Protein AF-A0A0T6B574-F1 (afdb_monomer_lite)

Secondary structure (DSSP, 8-state):
--SHHHHHHHHHHHHHHHHHTTSEEEETTEEEE-HHHHHHHHHHHHHHHIIIIIS-SS-EEEPSS-HHHHHHHHHHHTTTPSPEEEEEEEEGGGTTTS------S--HHHHBTT-EEEEEEEE--GGGHHHHHHHHHHHHHHHHHHHSSS-STTSSS----------

pLDDT: mean 75.05, std 20.91, range [23.16, 94.81]

InterPro domains:
  IPR045864 Class II Aminoacyl-tRNA synthetase/Biotinyl protein ligase (BPL) and lipoyl protein ligase (LPL) [G3DSA:3.30.930.10] (5-153)
  IPR045864 Class II Aminoacyl-tRNA synthetase/Biotinyl protein ligase (BPL) and lipoyl protein ligase (LPL) [SSF55681] (13-88)

Foldseek 3Di:
DPPPVVVVVVVVVVVVVCCVVQQWDDDPPAIEGGPVVVVVVVVVVVVCCCVPAVPDPEHEAEDPDDPVVSVVVQCVVCVVDDKYKYKYKAWPVVPPPDDPDDPPVDPVPRHYPGDIDIAMDIDHDPVCVVVVVVVVLVVVQVVVPVVDPDDDDPSPPPDPDDDDDDD

Sequence (167 aa):
MKSITNNSLVFKNIIDLCEKHGFLKQVADVFQVGPIGALLQENLKREWFQITIINRDFSVFLNNGNFKDTFLYAKGLCLNKFPFGIAEILPNKAITNSTNGDKNPIDFDQILENSKILSCVTFLPSSESTRFFHQLQRQRRTWWRIVSIFNPVYAVDIVHLVFSFTK

Radius of gyration: 19.08 Å; chains: 1; bounding box: 43×37×56 Å

Organism: NCBI:txid1629725

Structure (mmCIF, N/CA/C/O backbone):
data_AF-A0A0T6B574-F1
#
_entry.id   AF-A0A0T6B574-F1
#
loop_
_atom_site.group_PDB
_atom_site.id
_atom_site.type_symbol
_atom_site.label_atom_id
_atom_site.label_alt_id
_atom_site.label_comp_id
_atom_site.label_asym_id
_atom_site.label_entity_id
_atom_site.label_seq_id
_atom_site.pdbx_PDB_ins_code
_atom_site.Cartn_x
_atom_site.Cartn_y
_atom_site.Cartn_z
_atom_site.occupancy
_atom_site.B_iso_or_equiv
_atom_site.auth_seq_id
_atom_site.auth_comp_id
_atom_site.auth_asym_id
_atom_site.auth_atom_id
_atom_site.pdbx_PDB_model_num
ATOM 1 N N . MET A 1 1 ? 5.485 23.253 32.963 1.00 38.69 1 MET A N 1
ATOM 2 C CA . MET A 1 1 ? 5.266 21.787 33.004 1.00 38.69 1 MET A CA 1
ATOM 3 C C . MET A 1 1 ? 3.782 21.443 33.239 1.00 38.69 1 MET A C 1
ATOM 5 O O . MET A 1 1 ? 3.444 20.898 34.276 1.00 38.69 1 MET A O 1
ATOM 9 N N . LYS A 1 2 ? 2.871 21.781 32.308 1.00 41.38 2 LYS A N 1
ATOM 10 C CA . LYS A 1 2 ? 1.419 21.473 32.409 1.00 41.38 2 LYS A CA 1
ATOM 11 C C . LYS A 1 2 ? 0.817 20.838 31.136 1.00 41.38 2 LYS A C 1
ATOM 13 O O . LYS A 1 2 ? -0.378 20.590 31.102 1.00 41.38 2 LYS A O 1
ATOM 18 N N . SER A 1 3 ? 1.604 20.583 30.083 1.00 45.97 3 SER A N 1
ATOM 19 C CA . SER A 1 3 ? 1.057 20.145 28.783 1.00 45.97 3 SER A CA 1
ATOM 20 C C . SER A 1 3 ? 0.902 18.627 28.624 1.00 45.97 3 SER A C 1
ATOM 22 O O . SER A 1 3 ? 0.108 18.192 27.799 1.00 45.97 3 SER A O 1
ATOM 24 N N . ILE A 1 4 ? 1.615 17.811 29.406 1.00 51.09 4 ILE A N 1
ATOM 25 C CA . ILE A 1 4 ? 1.672 16.351 29.193 1.00 51.09 4 ILE A CA 1
ATOM 26 C C . ILE A 1 4 ? 0.381 15.651 29.659 1.00 51.09 4 ILE A C 1
ATOM 28 O O . ILE A 1 4 ? -0.075 14.702 29.026 1.00 51.09 4 ILE A O 1
ATOM 32 N N . THR A 1 5 ? -0.266 16.147 30.717 1.00 53.84 5 THR A N 1
ATOM 33 C CA . THR A 1 5 ? -1.497 15.558 31.275 1.00 53.84 5 THR A CA 1
ATOM 34 C C . THR A 1 5 ? -2.727 15.760 30.389 1.00 53.84 5 THR A C 1
ATOM 36 O O . THR A 1 5 ? -3.573 14.871 30.322 1.00 53.84 5 THR A O 1
ATOM 39 N N . ASN A 1 6 ? -2.815 16.874 29.655 1.00 59.59 6 ASN A N 1
ATOM 40 C CA . ASN A 1 6 ? -3.960 17.143 28.775 1.00 59.59 6 ASN A CA 1
ATOM 41 C C . ASN A 1 6 ? -4.010 16.200 27.565 1.00 59.59 6 ASN A C 1
ATOM 43 O O . ASN A 1 6 ? -5.086 15.730 27.207 1.00 59.59 6 ASN A O 1
ATOM 47 N N . ASN A 1 7 ? -2.862 15.865 26.968 1.00 62.06 7 ASN A N 1
ATOM 48 C CA . ASN A 1 7 ? -2.828 14.997 25.786 1.00 62.06 7 ASN A CA 1
ATOM 49 C C . ASN A 1 7 ? -3.243 13.554 26.110 1.00 62.06 7 ASN A C 1
ATOM 51 O O . ASN A 1 7 ? -3.909 12.912 25.303 1.00 62.06 7 ASN A O 1
ATOM 55 N N . SER A 1 8 ? -2.903 13.065 27.307 1.00 70.62 8 SER A N 1
ATOM 56 C CA . SER A 1 8 ? -3.308 11.732 27.772 1.00 70.62 8 SER A CA 1
ATOM 57 C C . SER A 1 8 ? -4.826 11.625 27.963 1.00 70.62 8 SER A C 1
ATOM 59 O O . SER A 1 8 ? -5.425 10.624 27.575 1.00 70.62 8 SER A O 1
ATOM 61 N N . LEU A 1 9 ? -5.462 12.671 28.502 1.00 75.44 9 LEU A N 1
ATOM 62 C CA . LEU A 1 9 ? -6.913 12.710 28.692 1.00 75.44 9 LEU A CA 1
ATOM 63 C C . LEU A 1 9 ? -7.663 12.795 27.354 1.00 75.44 9 LEU A C 1
ATOM 65 O O . LEU A 1 9 ? -8.630 12.071 27.145 1.00 75.44 9 LEU A O 1
ATOM 69 N N . VAL A 1 10 ? -7.190 13.637 26.428 1.00 79.38 10 VAL A N 1
ATOM 70 C CA . VAL A 1 10 ? -7.775 13.753 25.082 1.00 79.38 10 VAL A CA 1
ATOM 71 C C . VAL A 1 10 ? -7.679 12.430 24.325 1.00 79.38 10 VAL A C 1
ATOM 73 O O . VAL A 1 10 ? -8.656 12.009 23.713 1.00 79.38 10 VAL A O 1
ATOM 76 N N . PHE A 1 11 ? -6.532 11.752 24.396 1.00 77.06 11 PHE A N 1
ATOM 77 C CA . PHE A 1 11 ? -6.346 10.458 23.745 1.00 77.06 11 PHE A CA 1
ATOM 78 C C . PHE A 1 11 ? -7.313 9.398 24.284 1.00 77.06 11 PHE A C 1
ATOM 80 O O . PHE A 1 11 ? -7.973 8.731 23.494 1.00 77.06 11 PHE A O 1
ATOM 87 N N . LYS A 1 12 ? -7.468 9.298 25.611 1.00 81.62 12 LYS A N 1
ATOM 88 C CA . LYS A 1 12 ? -8.450 8.390 26.225 1.00 81.62 12 LYS A CA 1
ATOM 89 C C . LYS A 1 12 ? -9.872 8.678 25.747 1.00 81.62 12 LYS A C 1
ATOM 91 O O . LYS A 1 12 ? -10.540 7.766 25.286 1.00 81.62 12 LYS A O 1
ATOM 96 N N . ASN A 1 13 ? -10.279 9.948 25.726 1.00 85.62 13 ASN A N 1
ATOM 97 C CA . ASN A 1 13 ? -11.605 10.332 25.234 1.00 85.62 13 ASN A CA 1
ATOM 98 C C . ASN A 1 13 ? -11.830 9.932 23.762 1.00 85.62 13 ASN A C 1
ATOM 100 O O . ASN A 1 13 ? -12.943 9.574 23.385 1.00 85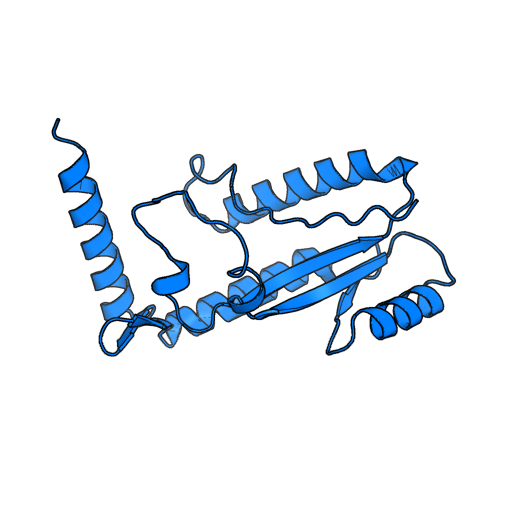.62 13 ASN A O 1
ATOM 104 N N . ILE A 1 14 ? -10.793 10.006 22.918 1.00 84.00 14 ILE A N 1
ATOM 105 C CA . ILE A 1 14 ? -10.870 9.567 21.516 1.00 84.00 14 ILE A CA 1
ATOM 106 C C . ILE A 1 14 ? -11.053 8.050 21.442 1.00 84.00 14 ILE A C 1
ATOM 108 O O . ILE A 1 14 ? -11.912 7.589 20.695 1.00 84.00 14 ILE A O 1
ATOM 112 N N . ILE A 1 15 ? -10.281 7.286 22.218 1.00 84.00 15 ILE A N 1
ATOM 113 C CA . ILE A 1 15 ? -10.411 5.827 22.273 1.00 84.00 15 ILE A CA 1
ATOM 114 C C . ILE A 1 15 ? -11.812 5.432 22.752 1.00 84.00 15 ILE A C 1
ATOM 116 O O . ILE A 1 15 ? -12.482 4.675 22.052 1.00 84.00 15 ILE A O 1
ATOM 120 N N . ASP A 1 16 ? -12.305 6.027 23.839 1.00 86.50 16 ASP A N 1
ATOM 121 C CA . ASP A 1 16 ? -13.644 5.760 24.382 1.00 86.50 16 ASP A CA 1
ATOM 122 C C . ASP A 1 16 ? -14.749 6.037 23.345 1.00 86.50 16 ASP A C 1
ATOM 124 O O . ASP A 1 16 ? -15.711 5.276 23.206 1.00 86.50 16 ASP A O 1
ATOM 128 N N . LEU A 1 17 ? -14.612 7.115 22.562 1.00 88.69 17 LEU A N 1
ATOM 129 C CA . LEU A 1 17 ? -15.521 7.414 21.451 1.00 88.69 17 LEU A CA 1
ATOM 130 C C . LEU A 1 17 ? -15.412 6.375 20.329 1.00 88.69 17 LEU A C 1
ATOM 132 O O . LEU A 1 17 ? -16.436 5.921 19.811 1.00 88.69 17 LEU A O 1
ATOM 136 N N . CYS A 1 18 ? -14.195 5.988 19.947 1.00 86.94 18 CYS A N 1
ATOM 137 C CA . CYS A 1 18 ? -13.966 4.963 18.934 1.00 86.94 18 CYS A CA 1
ATOM 138 C C . CYS A 1 18 ? -14.582 3.617 19.338 1.00 86.94 18 CYS A C 1
ATOM 140 O O . CYS A 1 18 ? -15.160 2.943 18.484 1.00 86.94 18 CYS A O 1
ATOM 142 N N . GLU A 1 19 ? -14.522 3.243 20.612 1.00 88.06 19 GLU A N 1
ATOM 143 C CA . GLU A 1 19 ? -15.190 2.043 21.116 1.00 88.06 19 GLU A CA 1
ATOM 144 C C . GLU A 1 19 ? -16.709 2.170 21.084 1.00 88.06 19 GLU A C 1
ATOM 146 O O . GLU A 1 19 ? -17.399 1.324 20.508 1.00 88.06 19 GLU A O 1
ATOM 151 N N . LYS A 1 20 ? -17.240 3.272 21.626 1.00 91.06 20 LYS A N 1
ATOM 152 C CA . LYS A 1 20 ? -18.684 3.537 21.675 1.00 91.06 20 LYS A CA 1
ATOM 153 C C . LYS A 1 20 ? -19.334 3.497 20.291 1.00 91.06 20 LYS A C 1
ATOM 155 O O . LYS A 1 20 ? -20.475 3.058 20.156 1.00 91.06 20 LYS A O 1
ATOM 160 N N . HIS A 1 21 ? -18.621 3.962 19.269 1.00 90.12 21 HIS A N 1
ATOM 161 C CA . HIS A 1 21 ? -19.100 4.002 17.888 1.00 90.12 21 HIS A CA 1
ATOM 162 C C . HIS A 1 21 ? -18.694 2.775 17.051 1.00 90.12 21 HIS A C 1
ATOM 164 O O . HIS A 1 21 ? -18.965 2.741 15.851 1.00 90.12 21 HIS A O 1
ATOM 170 N N . GLY A 1 22 ? -18.073 1.755 17.654 1.00 86.38 22 GLY A N 1
ATOM 171 C CA . GLY A 1 22 ? -17.748 0.495 16.980 1.00 86.38 22 GLY A CA 1
ATOM 172 C C . GLY A 1 22 ? -16.597 0.586 15.970 1.00 86.38 22 GLY A C 1
ATOM 173 O O . GLY A 1 22 ? -16.505 -0.253 15.068 1.00 86.38 22 GLY A O 1
ATOM 174 N N . PHE A 1 23 ? -15.728 1.593 16.094 1.00 86.31 23 PHE A N 1
ATOM 175 C CA . PHE A 1 23 ? -14.460 1.664 15.361 1.00 86.31 23 PHE A CA 1
ATOM 176 C C . PHE A 1 23 ? -13.415 0.732 15.962 1.00 86.31 23 PHE A C 1
ATOM 178 O O . PHE A 1 23 ? -12.705 0.051 15.223 1.00 86.31 23 PHE A O 1
ATOM 185 N N . LEU A 1 24 ? -13.344 0.694 17.289 1.00 87.19 24 LEU A N 1
ATOM 186 C CA . LEU A 1 24 ? -12.460 -0.177 18.053 1.00 87.19 24 LEU A CA 1
ATOM 187 C C . LEU A 1 24 ? -13.287 -1.066 18.980 1.00 87.19 24 LEU A C 1
ATOM 189 O O . LEU A 1 24 ? -14.447 -0.780 19.276 1.00 87.19 24 LEU A O 1
ATOM 193 N N . LYS A 1 25 ? -12.682 -2.165 19.407 1.00 84.75 25 LYS A N 1
ATOM 194 C CA . LYS A 1 25 ? -13.208 -3.067 20.418 1.00 84.75 25 LYS A CA 1
ATOM 195 C C . LYS A 1 25 ? -12.044 -3.545 21.271 1.00 84.75 25 LYS A C 1
ATOM 197 O O . LYS A 1 25 ? -11.205 -4.298 20.776 1.00 84.75 25 LYS A O 1
ATOM 202 N N . GLN A 1 26 ? -12.007 -3.159 22.535 1.00 82.00 26 GLN A N 1
ATOM 203 C CA . GLN A 1 26 ? -11.077 -3.746 23.482 1.00 82.00 26 GLN A CA 1
ATOM 204 C C . GLN A 1 26 ? -11.438 -5.214 23.747 1.00 82.00 26 GLN A C 1
ATOM 206 O O . GLN A 1 26 ? -12.575 -5.565 24.081 1.00 82.00 26 GLN A O 1
ATOM 211 N N . VAL A 1 27 ? -10.453 -6.089 23.562 1.00 79.94 27 VAL A N 1
ATOM 212 C CA . VAL A 1 27 ? -10.511 -7.508 23.914 1.00 79.94 27 VAL A CA 1
ATOM 213 C C . VAL A 1 27 ? -9.299 -7.784 24.797 1.00 79.94 27 VAL A C 1
ATOM 215 O O . VAL A 1 27 ? -8.169 -7.806 24.319 1.00 79.94 27 VAL A O 1
ATOM 218 N N . ALA A 1 28 ? -9.544 -7.964 26.098 1.00 80.00 28 ALA A N 1
ATOM 219 C CA . ALA A 1 28 ? -8.502 -7.955 27.129 1.00 80.00 28 ALA A CA 1
ATOM 220 C C . ALA A 1 28 ? -7.681 -6.646 27.091 1.00 80.00 28 ALA A C 1
ATOM 222 O O . ALA A 1 28 ? -8.262 -5.565 27.183 1.00 80.00 28 ALA A O 1
ATOM 223 N N . ASP A 1 29 ? -6.360 -6.735 26.931 1.00 71.94 29 ASP A N 1
ATOM 224 C CA . ASP A 1 29 ? -5.447 -5.583 26.908 1.00 71.94 29 ASP A CA 1
ATOM 225 C C . ASP A 1 29 ? -5.117 -5.090 25.485 1.00 71.94 29 ASP A C 1
ATOM 227 O O . ASP A 1 29 ? -4.259 -4.226 25.312 1.00 71.94 29 ASP A O 1
ATOM 231 N N . VAL A 1 30 ? -5.788 -5.624 24.455 1.00 74.00 30 VAL A N 1
ATOM 232 C CA . VAL A 1 30 ? -5.515 -5.308 23.043 1.00 74.00 30 VAL A CA 1
ATOM 233 C C . VAL A 1 30 ? -6.751 -4.708 22.380 1.00 74.00 30 VAL A C 1
ATOM 235 O O . VAL A 1 30 ? -7.881 -5.145 22.617 1.00 74.00 30 VAL A O 1
ATOM 238 N N . PHE A 1 31 ? -6.547 -3.714 21.513 1.00 77.12 31 PHE A N 1
ATOM 239 C CA . PHE A 1 31 ? -7.623 -3.150 20.709 1.00 77.12 31 PHE A CA 1
ATOM 240 C C . PHE A 1 31 ? -7.732 -3.896 19.382 1.00 77.12 31 PHE A C 1
ATOM 242 O O . PHE A 1 31 ? -6.814 -3.940 18.563 1.00 77.12 31 PHE A O 1
ATOM 249 N N . GLN A 1 32 ? -8.907 -4.460 19.146 1.00 82.25 32 GLN A N 1
ATOM 250 C CA . GLN A 1 32 ? -9.279 -5.005 17.853 1.00 82.25 32 GLN A CA 1
ATOM 251 C C . GLN A 1 32 ? -10.097 -3.982 17.074 1.00 82.25 32 GLN A C 1
ATOM 253 O O . GLN A 1 32 ? -10.760 -3.102 17.626 1.00 82.25 32 GLN A O 1
ATOM 258 N N . VAL A 1 33 ? -10.054 -4.100 15.755 1.00 83.88 33 VAL A N 1
ATOM 259 C CA . VAL A 1 33 ? -10.833 -3.245 14.867 1.00 83.88 33 VAL A CA 1
ATOM 260 C C . VAL A 1 33 ? -12.301 -3.679 14.929 1.00 83.88 33 VAL A C 1
ATOM 262 O O . VAL A 1 33 ? -12.627 -4.839 14.676 1.00 83.88 33 VAL A O 1
ATOM 265 N N . GLY A 1 34 ? -13.190 -2.7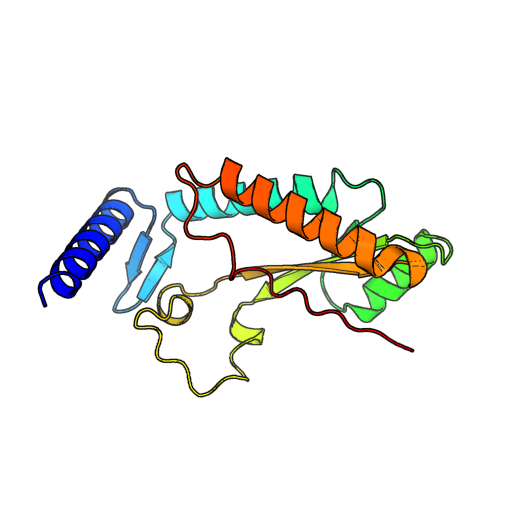50 15.278 1.00 85.50 34 GLY A N 1
ATOM 266 C CA . GLY A 1 34 ? -14.637 -2.964 15.275 1.00 85.50 34 GLY A CA 1
ATOM 267 C C . GLY A 1 34 ? -15.231 -2.954 13.855 1.00 85.50 34 GLY A C 1
ATOM 268 O O . GLY A 1 34 ? -14.528 -2.658 12.889 1.00 85.50 34 GLY A O 1
ATOM 269 N N . PRO A 1 35 ? -16.531 -3.249 13.680 1.00 87.88 35 PRO A N 1
ATOM 270 C CA . PRO A 1 35 ? -17.150 -3.372 12.354 1.00 87.88 35 PRO A CA 1
ATOM 271 C C . PRO A 1 35 ? -17.076 -2.081 11.523 1.00 87.88 35 PRO A C 1
ATOM 273 O O . PRO A 1 35 ? -16.837 -2.136 10.316 1.00 87.88 35 PRO A O 1
ATOM 276 N N . ILE A 1 36 ? -17.225 -0.914 12.159 1.00 88.88 36 ILE A N 1
ATOM 277 C CA . ILE A 1 36 ? -17.111 0.382 11.474 1.00 88.88 36 ILE A CA 1
ATOM 278 C C . ILE A 1 36 ? -15.650 0.677 11.128 1.00 88.88 36 ILE A C 1
ATOM 280 O O . ILE A 1 36 ? -15.351 1.165 10.038 1.00 88.88 36 ILE A O 1
ATOM 284 N N . GLY A 1 37 ? -14.725 0.319 12.021 1.00 86.94 37 GLY A N 1
ATOM 285 C CA . GLY A 1 37 ? -13.292 0.423 11.762 1.00 86.94 37 GLY A CA 1
ATOM 286 C C . GLY A 1 37 ? -12.859 -0.459 10.589 1.00 86.94 37 GLY A C 1
ATOM 287 O O . GLY A 1 37 ? -12.090 -0.014 9.740 1.00 86.94 37 GLY A O 1
ATOM 288 N N . ALA A 1 38 ? -13.410 -1.669 10.481 1.00 85.44 38 ALA A N 1
ATOM 289 C CA . ALA A 1 38 ? -13.122 -2.594 9.390 1.00 85.44 38 ALA A CA 1
ATOM 290 C C . ALA A 1 38 ? -13.625 -2.042 8.048 1.00 85.44 38 ALA A C 1
ATOM 292 O O . ALA A 1 38 ? -12.912 -2.095 7.046 1.00 85.44 38 ALA A O 1
ATOM 293 N N . LEU A 1 39 ? -14.816 -1.432 8.035 1.00 88.12 39 LEU A N 1
ATOM 294 C CA . LEU A 1 39 ? -15.337 -0.747 6.852 1.00 88.12 39 LEU A CA 1
ATOM 295 C C . LEU A 1 39 ? -14.444 0.434 6.440 1.00 88.12 39 LEU A C 1
ATOM 297 O O . LEU A 1 39 ? -14.153 0.606 5.255 1.00 88.12 39 LEU A O 1
ATOM 301 N N . LEU A 1 40 ? -13.968 1.222 7.409 1.00 87.12 40 LEU A N 1
ATOM 302 C CA . LEU A 1 40 ? -13.028 2.313 7.153 1.00 87.12 40 LEU A CA 1
ATOM 303 C C . LEU A 1 40 ? -11.706 1.793 6.570 1.00 87.12 40 LEU A C 1
ATOM 305 O O . LEU A 1 40 ? -11.220 2.351 5.588 1.00 87.12 40 LEU A O 1
ATOM 309 N N . GLN A 1 41 ? -11.146 0.714 7.120 1.00 86.06 41 GLN A N 1
ATOM 310 C CA . GLN A 1 41 ? -9.930 0.086 6.593 1.00 86.06 41 GLN A CA 1
ATOM 311 C C . GLN A 1 41 ? -10.110 -0.403 5.153 1.00 86.06 41 GLN A C 1
ATOM 313 O O . GLN A 1 41 ? -9.245 -0.165 4.310 1.00 86.06 41 GLN A O 1
ATOM 318 N N . GLU A 1 42 ? -11.240 -1.039 4.841 1.00 86.88 42 GLU A N 1
ATOM 319 C CA . GLU A 1 42 ? -11.549 -1.482 3.479 1.00 86.88 42 GLU A CA 1
ATOM 320 C C . GLU A 1 42 ? -11.720 -0.305 2.510 1.00 86.88 42 GLU A C 1
ATOM 322 O O . GLU A 1 42 ? -11.271 -0.377 1.362 1.00 86.88 42 GLU A O 1
ATOM 327 N N . ASN A 1 43 ? -12.299 0.807 2.965 1.00 87.81 43 ASN A N 1
ATOM 328 C CA . ASN A 1 43 ? -12.393 2.030 2.169 1.00 87.81 43 ASN A CA 1
ATOM 329 C C . ASN A 1 43 ? -11.014 2.656 1.925 1.00 87.81 43 ASN A C 1
ATOM 331 O O . ASN A 1 43 ? -10.679 2.955 0.781 1.00 87.81 43 ASN A O 1
ATOM 335 N N . LEU A 1 44 ? -10.173 2.770 2.957 1.00 88.00 44 LEU A N 1
ATOM 336 C CA . LEU A 1 44 ? -8.799 3.265 2.816 1.00 88.00 44 LEU A CA 1
ATOM 337 C C . LEU A 1 44 ? -7.967 2.382 1.884 1.00 88.00 44 LEU A C 1
ATOM 339 O O . LEU A 1 44 ? -7.236 2.896 1.035 1.00 88.00 44 LEU A O 1
ATOM 343 N N . LYS A 1 45 ? -8.111 1.057 1.995 1.00 88.62 45 LYS A N 1
ATOM 344 C CA . LYS A 1 45 ? -7.485 0.103 1.076 1.00 88.62 45 LYS A CA 1
ATOM 345 C C . LYS A 1 45 ? -7.938 0.383 -0.353 1.00 88.62 45 LYS A C 1
ATOM 347 O O . LYS A 1 45 ? -7.100 0.544 -1.232 1.00 88.62 45 LYS A O 1
ATOM 352 N N . ARG A 1 46 ? -9.244 0.487 -0.595 1.00 90.00 46 ARG A N 1
ATOM 353 C CA . ARG A 1 46 ? -9.801 0.753 -1.930 1.00 90.00 46 ARG A CA 1
ATOM 354 C C . ARG A 1 46 ? -9.255 2.042 -2.539 1.00 90.00 46 ARG A C 1
ATOM 356 O O . ARG A 1 46 ? -8.803 2.012 -3.678 1.00 90.00 46 ARG A O 1
ATOM 363 N N . GLU A 1 47 ? -9.226 3.127 -1.774 1.00 89.12 47 GLU A N 1
ATOM 364 C CA . GLU A 1 47 ? -8.652 4.404 -2.215 1.00 89.12 47 GLU A CA 1
ATOM 365 C C . GLU A 1 47 ? -7.163 4.278 -2.547 1.00 89.12 47 GLU A C 1
ATOM 367 O O . GLU A 1 47 ? -6.690 4.763 -3.580 1.00 89.12 47 GLU A O 1
ATOM 372 N N . TRP A 1 48 ? -6.412 3.551 -1.717 1.00 89.50 48 TRP A N 1
ATOM 373 C CA . TRP A 1 48 ? -5.011 3.272 -2.003 1.00 89.50 48 TRP A CA 1
ATOM 374 C C . TRP A 1 48 ? -4.842 2.486 -3.310 1.00 89.50 48 TRP A C 1
ATOM 376 O O . TRP A 1 48 ? -3.978 2.847 -4.111 1.00 89.50 48 TRP A O 1
ATOM 386 N N . PHE A 1 49 ? -5.670 1.467 -3.566 1.00 90.44 49 PHE A N 1
ATOM 387 C CA . PHE A 1 49 ? -5.665 0.700 -4.820 1.00 90.44 49 PHE A CA 1
ATOM 388 C C . PHE A 1 49 ? -5.979 1.593 -6.025 1.00 90.44 49 PHE A C 1
ATOM 390 O O . PHE A 1 49 ? -5.270 1.534 -7.031 1.00 90.44 49 PHE A O 1
ATOM 397 N N . GLN A 1 50 ? -6.984 2.462 -5.912 1.00 90.25 50 GLN A N 1
ATOM 398 C CA . GLN A 1 50 ? -7.359 3.388 -6.980 1.00 90.25 50 GLN A CA 1
ATOM 399 C C . GLN A 1 50 ? -6.189 4.287 -7.385 1.00 90.25 50 GLN A C 1
ATOM 401 O O . GLN A 1 50 ? -5.856 4.387 -8.561 1.00 90.25 50 GLN A O 1
ATOM 406 N N . ILE A 1 51 ? -5.504 4.889 -6.416 1.00 88.38 51 ILE A N 1
ATOM 407 C CA . ILE A 1 51 ? -4.441 5.870 -6.687 1.00 88.38 51 ILE A CA 1
ATOM 408 C C . ILE A 1 51 ? -3.097 5.202 -7.004 1.00 88.38 51 ILE A C 1
ATOM 410 O O . ILE A 1 51 ? -2.247 5.776 -7.688 1.00 88.38 51 ILE A O 1
ATOM 414 N N . THR A 1 52 ? -2.858 4.003 -6.474 1.00 86.69 52 THR A N 1
ATOM 415 C CA . THR A 1 52 ? -1.551 3.341 -6.579 1.00 86.69 52 THR A CA 1
ATOM 416 C C . THR A 1 52 ? -1.480 2.360 -7.732 1.00 86.69 52 THR A C 1
ATOM 418 O O . THR A 1 52 ? -0.408 2.242 -8.314 1.00 86.69 52 THR A O 1
ATOM 421 N N . ILE A 1 53 ? -2.580 1.676 -8.042 1.00 88.94 53 ILE A N 1
ATOM 422 C CA . ILE A 1 53 ? -2.601 0.556 -8.987 1.00 88.94 53 ILE A CA 1
ATOM 423 C C . ILE A 1 53 ? -3.420 0.909 -10.228 1.00 88.94 53 ILE A C 1
ATOM 425 O O . ILE A 1 53 ? -2.934 0.722 -11.336 1.00 88.94 53 ILE A O 1
ATOM 429 N N . ILE A 1 54 ? -4.641 1.425 -10.053 1.00 90.19 54 ILE A N 1
ATOM 430 C CA . ILE A 1 54 ? -5.596 1.591 -11.162 1.00 90.19 54 ILE A CA 1
ATOM 431 C C . ILE A 1 54 ? -5.308 2.865 -11.968 1.00 90.19 54 ILE A C 1
ATOM 433 O O . ILE A 1 54 ? -5.148 2.802 -13.181 1.00 90.19 54 ILE A O 1
ATOM 437 N N . ASN A 1 55 ? -5.185 4.017 -11.306 1.00 88.69 55 ASN A N 1
ATOM 438 C CA . ASN A 1 55 ? -5.032 5.324 -11.957 1.00 88.69 55 ASN A CA 1
ATOM 439 C C . ASN A 1 55 ? -3.559 5.690 -12.213 1.00 88.69 55 ASN A C 1
ATOM 441 O O . ASN A 1 55 ? -3.142 6.828 -11.984 1.00 88.69 55 ASN A O 1
ATOM 445 N N . ARG A 1 56 ? -2.745 4.715 -12.627 1.00 87.81 56 ARG A N 1
ATOM 446 C CA . ARG A 1 56 ? -1.339 4.931 -12.992 1.00 87.81 56 ARG A CA 1
ATOM 447 C C . ARG A 1 56 ? -1.167 4.945 -14.500 1.00 87.81 56 ARG A C 1
ATOM 449 O O . ARG A 1 56 ? -1.798 4.182 -15.216 1.00 87.81 56 ARG A O 1
ATOM 456 N N . ASP A 1 57 ? -0.205 5.743 -14.949 1.00 90.06 57 ASP A N 1
ATOM 457 C CA . ASP A 1 57 ? 0.193 5.827 -16.360 1.00 90.06 57 ASP A CA 1
ATOM 458 C C . ASP A 1 57 ? 0.972 4.583 -16.836 1.00 90.06 57 ASP A C 1
ATOM 460 O O . ASP A 1 57 ? 1.399 4.502 -17.985 1.00 90.06 57 ASP A O 1
ATOM 464 N N . PHE A 1 58 ? 1.194 3.615 -15.944 1.00 91.44 58 PHE A N 1
ATOM 465 C CA . PHE A 1 58 ? 1.900 2.369 -16.202 1.00 91.44 58 PHE A CA 1
ATOM 466 C C . PHE A 1 58 ? 1.271 1.216 -15.424 1.00 91.44 58 PHE A C 1
ATOM 468 O O . PHE A 1 58 ? 0.606 1.415 -14.408 1.00 91.44 58 PHE A O 1
ATOM 475 N N . SER A 1 59 ? 1.511 -0.008 -15.890 1.00 94.00 59 SER A N 1
ATOM 476 C CA . SER A 1 59 ? 0.927 -1.208 -15.296 1.00 94.00 59 SER A CA 1
ATOM 477 C C . SER A 1 59 ? 1.525 -1.513 -13.924 1.00 94.00 59 SER A C 1
ATOM 479 O O . SER A 1 59 ? 2.745 -1.602 -13.767 1.00 94.00 59 SER A O 1
ATOM 481 N N . VAL A 1 60 ? 0.654 -1.730 -12.938 1.00 94.19 60 VAL A N 1
ATOM 482 C CA . VAL A 1 60 ? 1.020 -2.216 -11.605 1.00 94.19 60 VAL A CA 1
ATOM 483 C C . VAL A 1 60 ? 0.331 -3.554 -11.365 1.00 94.19 60 VAL A C 1
ATOM 485 O O . VAL A 1 60 ? -0.890 -3.658 -11.458 1.00 94.19 60 VAL A O 1
ATOM 488 N N . PHE A 1 61 ? 1.115 -4.581 -11.061 1.00 94.06 61 PHE A N 1
ATOM 489 C CA . PHE A 1 61 ? 0.644 -5.951 -10.884 1.00 94.06 61 PHE A CA 1
ATOM 490 C C . PHE A 1 61 ? 0.504 -6.285 -9.402 1.00 94.06 61 PHE A C 1
ATOM 492 O O . PHE A 1 61 ? 1.361 -5.929 -8.600 1.00 94.06 61 PHE A O 1
ATOM 499 N N . LEU A 1 62 ? -0.563 -6.981 -9.019 1.00 92.88 62 LEU A N 1
ATOM 500 C CA . LEU A 1 62 ? -0.752 -7.412 -7.636 1.00 92.88 62 LEU A CA 1
ATOM 501 C C . LEU A 1 62 ? -0.015 -8.736 -7.387 1.00 92.88 62 LEU A C 1
ATOM 503 O O . LEU A 1 62 ? -0.259 -9.722 -8.080 1.00 92.88 62 LEU A O 1
ATOM 507 N N . ASN A 1 63 ? 0.866 -8.763 -6.390 1.00 92.44 63 ASN A N 1
ATOM 508 C CA . ASN A 1 63 ? 1.551 -9.961 -5.929 1.00 92.44 63 ASN A CA 1
ATOM 509 C C . ASN A 1 63 ? 0.660 -10.743 -4.954 1.00 92.44 63 ASN A C 1
ATOM 511 O O . ASN A 1 63 ? 0.328 -10.248 -3.878 1.00 92.44 63 ASN A O 1
ATOM 515 N N . ASN A 1 64 ? 0.342 -11.988 -5.312 1.00 85.12 64 ASN A N 1
ATOM 516 C CA . ASN A 1 64 ? -0.447 -12.920 -4.498 1.00 85.12 64 ASN A CA 1
ATOM 517 C C . ASN A 1 64 ? 0.381 -14.146 -4.070 1.00 85.12 64 ASN A C 1
ATOM 519 O O . ASN A 1 64 ? -0.115 -15.270 -4.059 1.00 85.12 64 ASN A O 1
ATOM 523 N N . GLY A 1 65 ? 1.662 -13.949 -3.759 1.00 85.62 65 GLY A N 1
ATOM 524 C CA . GLY A 1 65 ? 2.546 -15.031 -3.339 1.00 85.62 65 GLY A CA 1
ATOM 525 C C . GLY A 1 65 ? 4.011 -14.654 -3.493 1.00 85.62 65 GLY A C 1
ATOM 526 O O . GLY A 1 65 ? 4.508 -13.754 -2.817 1.00 85.62 65 GLY A O 1
ATOM 527 N N . ASN A 1 66 ? 4.709 -15.355 -4.383 1.00 89.62 66 ASN A N 1
ATOM 528 C CA . ASN A 1 66 ? 6.134 -15.159 -4.600 1.00 89.62 66 ASN A CA 1
ATOM 529 C C . ASN A 1 66 ? 6.412 -13.913 -5.454 1.00 89.62 66 ASN A C 1
ATOM 531 O O . ASN A 1 66 ? 6.136 -13.885 -6.656 1.00 89.62 66 ASN A O 1
ATOM 535 N N . PHE A 1 67 ? 7.048 -12.913 -4.840 1.00 90.31 67 PHE A N 1
ATOM 536 C CA . PHE A 1 67 ? 7.428 -11.666 -5.503 1.00 90.31 67 PHE A CA 1
ATOM 537 C C . PHE A 1 67 ? 8.275 -11.901 -6.763 1.00 90.31 67 PHE A C 1
ATOM 539 O O . PHE A 1 67 ? 8.086 -11.219 -7.770 1.00 90.31 67 PHE A O 1
ATOM 546 N N . LYS A 1 68 ? 9.189 -12.881 -6.738 1.00 93.06 68 LYS A N 1
ATOM 547 C CA . LYS A 1 68 ? 10.086 -13.171 -7.867 1.00 93.06 68 LYS A CA 1
ATOM 548 C C . LYS A 1 68 ? 9.316 -13.647 -9.099 1.00 93.06 68 LYS A C 1
ATOM 550 O O . LYS A 1 68 ? 9.621 -13.216 -10.210 1.00 93.06 68 LYS A O 1
ATOM 555 N N . ASP A 1 69 ? 8.317 -14.498 -8.899 1.00 93.94 69 ASP A N 1
ATOM 556 C CA . ASP A 1 69 ? 7.516 -15.053 -9.992 1.00 93.94 69 ASP A CA 1
ATOM 557 C C . ASP A 1 69 ? 6.621 -13.965 -10.590 1.00 93.94 69 ASP A C 1
ATOM 559 O O . ASP A 1 69 ? 6.588 -13.787 -11.809 1.00 93.94 69 ASP A O 1
ATOM 563 N N . THR A 1 70 ? 6.002 -13.148 -9.730 1.00 94.00 70 THR A N 1
ATOM 564 C CA . THR A 1 70 ? 5.236 -11.963 -10.144 1.00 94.00 70 THR A CA 1
ATOM 565 C C . THR A 1 70 ? 6.106 -10.972 -10.916 1.00 94.00 70 THR A C 1
ATOM 567 O O . THR A 1 70 ? 5.663 -10.416 -11.919 1.00 94.00 70 THR A O 1
ATOM 570 N N . PHE A 1 71 ? 7.363 -10.778 -10.510 1.00 94.25 71 PHE A N 1
ATOM 571 C CA . PHE A 1 71 ? 8.303 -9.919 -11.224 1.00 94.25 71 PHE A CA 1
ATOM 572 C C . PHE A 1 71 ? 8.642 -10.442 -12.615 1.00 94.25 71 PHE A C 1
ATOM 574 O O . PHE A 1 71 ? 8.582 -9.679 -13.578 1.00 94.25 71 PHE A O 1
ATOM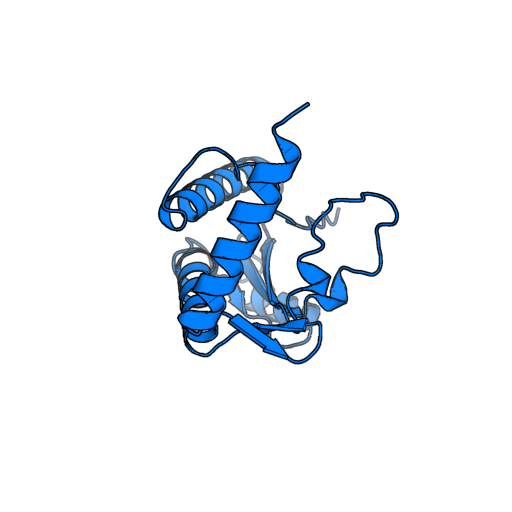 581 N N . LEU A 1 72 ? 8.977 -11.726 -12.744 1.00 94.19 72 LEU A N 1
ATOM 582 C CA . LEU A 1 72 ? 9.283 -12.320 -14.047 1.00 94.19 72 LEU A CA 1
ATOM 583 C C . LEU A 1 72 ? 8.064 -12.275 -14.976 1.00 94.19 72 LEU A C 1
ATOM 585 O O . LEU A 1 72 ? 8.206 -11.941 -16.153 1.00 94.19 72 LEU A O 1
ATOM 589 N N . TYR A 1 73 ? 6.872 -12.530 -14.433 1.00 93.81 73 TYR A N 1
ATOM 590 C CA . TYR A 1 73 ? 5.608 -12.420 -15.155 1.00 93.81 73 TYR A CA 1
ATOM 591 C C . TYR A 1 73 ? 5.337 -10.988 -15.640 1.00 93.81 73 TYR A C 1
ATOM 593 O O . TYR A 1 73 ? 5.142 -10.768 -16.837 1.00 93.81 73 TYR A O 1
ATOM 601 N N . ALA A 1 74 ? 5.396 -10.006 -14.737 1.00 93.56 74 ALA A N 1
ATOM 602 C CA . ALA A 1 74 ? 5.202 -8.591 -15.053 1.00 93.56 74 ALA A CA 1
ATOM 603 C C . ALA A 1 74 ? 6.214 -8.103 -16.097 1.00 93.56 74 ALA A C 1
ATOM 605 O O . ALA A 1 74 ? 5.849 -7.469 -17.086 1.00 93.56 74 ALA A O 1
ATOM 606 N N . LYS A 1 75 ? 7.489 -8.465 -15.920 1.00 93.19 75 LYS A N 1
ATOM 607 C CA . LYS A 1 75 ? 8.566 -8.116 -16.848 1.00 93.19 75 LYS A CA 1
ATOM 608 C C . LYS A 1 75 ? 8.324 -8.703 -18.244 1.00 93.19 75 LYS A C 1
ATOM 610 O O . LYS A 1 75 ? 8.562 -8.014 -19.237 1.00 93.19 75 LYS A O 1
ATOM 615 N N . GLY A 1 76 ? 7.830 -9.941 -18.322 1.00 93.25 76 GLY A N 1
ATOM 616 C CA . GLY A 1 76 ? 7.448 -10.589 -19.577 1.00 93.25 76 GLY A CA 1
ATOM 617 C C . GLY A 1 76 ? 6.285 -9.883 -20.278 1.00 93.25 76 GLY A C 1
ATOM 618 O O . GLY A 1 76 ? 6.393 -9.561 -21.460 1.00 93.25 76 GLY A O 1
ATOM 619 N N . LEU A 1 77 ? 5.212 -9.570 -19.545 1.00 93.62 77 LEU A N 1
ATOM 620 C CA . LEU A 1 77 ? 4.046 -8.855 -20.080 1.00 93.62 77 LEU A CA 1
ATOM 621 C C . LEU A 1 77 ? 4.385 -7.449 -20.577 1.00 93.62 77 LEU A C 1
ATOM 623 O O . LEU A 1 77 ? 3.898 -7.023 -21.622 1.00 93.62 77 LEU A O 1
ATOM 627 N N . CYS A 1 78 ? 5.249 -6.739 -19.856 1.00 91.50 78 CYS A N 1
ATOM 628 C CA . CYS A 1 78 ? 5.713 -5.413 -20.247 1.00 91.50 78 CYS A CA 1
ATOM 629 C C . CYS A 1 78 ? 6.810 -5.453 -21.327 1.00 91.50 78 CYS A C 1
ATOM 631 O O . CYS A 1 78 ? 7.405 -4.418 -21.620 1.00 91.50 78 CYS A O 1
ATOM 633 N N . LEU A 1 79 ? 7.105 -6.616 -21.929 1.00 91.31 79 LEU A N 1
ATOM 634 C CA . LEU A 1 79 ? 8.129 -6.789 -22.970 1.00 91.31 79 LEU A CA 1
ATOM 635 C C . LEU A 1 79 ? 9.511 -6.256 -22.550 1.00 91.31 79 LEU A C 1
ATOM 637 O O . LEU A 1 79 ? 10.234 -5.667 -23.355 1.00 91.31 79 LEU A O 1
ATOM 641 N N . ASN A 1 80 ? 9.873 -6.436 -21.276 1.00 87.75 80 ASN A N 1
ATOM 642 C CA . ASN A 1 80 ? 11.078 -5.882 -20.650 1.00 87.75 80 ASN A CA 1
ATOM 643 C C . ASN A 1 80 ? 11.183 -4.343 -20.693 1.00 87.75 80 ASN A C 1
ATOM 645 O O . ASN A 1 80 ? 12.275 -3.803 -20.506 1.00 87.75 80 ASN A O 1
ATOM 649 N N . LYS A 1 81 ? 10.079 -3.627 -20.930 1.00 89.44 81 LYS A N 1
ATOM 650 C CA . LYS A 1 81 ? 10.042 -2.164 -20.904 1.00 89.44 81 LYS A CA 1
ATOM 651 C C . LYS A 1 81 ? 9.631 -1.664 -19.528 1.00 89.44 81 LYS A C 1
ATOM 653 O O . LYS A 1 81 ? 8.736 -2.207 -18.889 1.00 89.44 81 LYS A O 1
ATOM 658 N N . PHE A 1 82 ? 10.291 -0.597 -19.107 1.00 89.31 82 PHE A N 1
ATOM 659 C CA . PHE A 1 82 ? 9.936 0.178 -17.927 1.00 89.31 82 PHE A CA 1
ATOM 660 C C . PHE A 1 82 ? 9.098 1.404 -18.340 1.00 89.31 82 PHE A C 1
ATOM 662 O O . PHE A 1 82 ? 9.242 1.855 -19.480 1.00 89.31 82 PHE A O 1
ATOM 669 N N . PRO A 1 83 ? 8.279 1.984 -17.443 1.00 92.62 83 PRO A N 1
ATOM 670 C CA . PRO A 1 83 ? 8.062 1.577 -16.055 1.00 92.62 83 PRO A CA 1
ATOM 671 C C . PRO A 1 83 ? 6.969 0.512 -15.880 1.00 92.62 83 PRO A C 1
ATOM 673 O O . PRO A 1 83 ? 6.020 0.439 -16.653 1.00 92.62 83 PRO A O 1
ATOM 676 N N . PHE A 1 84 ? 7.093 -0.292 -14.825 1.00 94.38 84 PHE A N 1
ATOM 677 C CA . PHE A 1 84 ? 6.017 -1.148 -14.313 1.00 94.38 84 PHE A CA 1
ATOM 678 C C . PHE A 1 84 ? 6.151 -1.305 -12.797 1.00 94.38 84 PHE A C 1
ATOM 680 O O . PHE A 1 84 ? 7.229 -1.097 -12.241 1.00 94.38 84 PHE A O 1
ATOM 687 N N . GLY A 1 85 ? 5.069 -1.655 -12.108 1.00 93.62 85 GLY A N 1
ATOM 688 C CA . GLY A 1 85 ? 5.064 -1.815 -10.655 1.00 93.62 85 GLY A CA 1
ATOM 689 C C . GLY A 1 85 ? 4.548 -3.167 -10.189 1.00 93.62 85 GLY A C 1
ATOM 690 O O . GLY A 1 85 ? 3.863 -3.874 -10.922 1.00 93.62 85 GLY A O 1
ATOM 691 N N . ILE A 1 86 ? 4.859 -3.505 -8.945 1.00 94.81 86 ILE A N 1
ATOM 692 C CA . ILE A 1 86 ? 4.316 -4.652 -8.227 1.00 94.81 86 ILE A CA 1
ATOM 693 C C . ILE A 1 86 ? 3.821 -4.161 -6.873 1.00 94.81 86 ILE A C 1
ATOM 695 O O . ILE A 1 86 ? 4.579 -3.563 -6.112 1.00 94.81 86 ILE A O 1
ATOM 699 N N . ALA A 1 87 ? 2.551 -4.404 -6.582 1.00 93.19 87 ALA A N 1
ATOM 700 C CA . ALA A 1 87 ? 1.923 -4.099 -5.310 1.00 93.19 87 ALA A CA 1
ATOM 701 C C . ALA A 1 87 ? 1.726 -5.370 -4.487 1.00 93.19 87 ALA A C 1
ATOM 703 O O . ALA A 1 87 ? 1.457 -6.432 -5.038 1.00 93.19 87 ALA A O 1
ATOM 704 N N . GLU A 1 88 ? 1.820 -5.269 -3.169 1.00 91.00 88 GLU A N 1
ATOM 705 C CA . GLU A 1 88 ? 1.664 -6.398 -2.257 1.00 91.00 88 GLU A CA 1
ATOM 706 C C . GLU A 1 88 ? 1.023 -5.961 -0.937 1.00 91.00 88 GLU A C 1
ATOM 708 O O . GLU A 1 88 ? 1.116 -4.801 -0.524 1.00 91.00 88 GLU A O 1
ATOM 713 N N . ILE A 1 89 ? 0.357 -6.906 -0.274 1.00 87.38 89 ILE A N 1
ATOM 714 C CA . ILE A 1 89 ? -0.218 -6.713 1.057 1.00 87.38 89 ILE A CA 1
ATOM 715 C C . ILE A 1 89 ? 0.580 -7.579 2.025 1.00 87.38 89 ILE A C 1
ATOM 717 O O . ILE A 1 89 ? 0.457 -8.803 2.011 1.00 87.38 89 ILE A O 1
ATOM 721 N N . LEU A 1 90 ? 1.392 -6.942 2.861 1.00 84.12 90 LEU A N 1
ATOM 722 C CA . LEU A 1 90 ? 2.254 -7.617 3.823 1.00 84.12 90 LEU A CA 1
ATOM 723 C C . LEU A 1 90 ? 1.602 -7.631 5.212 1.00 84.12 90 LEU A C 1
ATOM 725 O O . LEU A 1 90 ? 0.975 -6.646 5.607 1.00 84.12 90 LEU A O 1
ATOM 729 N N . PRO A 1 91 ? 1.744 -8.711 5.994 1.00 77.06 91 PRO A N 1
ATOM 730 C CA . PRO A 1 91 ? 1.408 -8.673 7.413 1.00 77.06 91 PRO A CA 1
ATOM 731 C C . PRO A 1 91 ? 2.414 -7.785 8.168 1.00 77.06 91 PRO A C 1
ATOM 733 O O . PRO A 1 91 ? 3.617 -7.872 7.924 1.00 77.06 91 PRO A O 1
ATOM 736 N N . ASN A 1 92 ? 1.950 -6.973 9.126 1.00 66.81 92 ASN A N 1
ATOM 737 C CA . ASN A 1 92 ? 2.821 -6.060 9.890 1.00 66.81 92 ASN A CA 1
ATOM 738 C C . ASN A 1 92 ? 3.928 -6.775 10.693 1.00 66.81 92 ASN A C 1
ATOM 740 O O . ASN A 1 92 ? 5.001 -6.227 10.922 1.00 66.81 92 ASN A O 1
ATOM 744 N N . LYS A 1 93 ? 3.727 -8.058 11.030 1.00 59.66 93 LYS A N 1
ATOM 745 C CA . LYS A 1 93 ? 4.722 -8.903 11.722 1.00 59.66 93 LYS A CA 1
ATOM 746 C C . LYS A 1 93 ? 6.050 -9.072 10.959 1.00 59.66 93 LYS A C 1
ATOM 748 O O . LYS A 1 93 ? 6.993 -9.625 11.511 1.00 59.66 93 LYS A O 1
ATOM 753 N N . ALA A 1 94 ? 6.135 -8.632 9.702 1.00 48.41 94 ALA A N 1
ATOM 754 C CA . ALA A 1 94 ? 7.347 -8.724 8.895 1.00 48.41 94 ALA A CA 1
ATOM 755 C C . ALA A 1 94 ? 8.400 -7.634 9.196 1.00 48.41 94 ALA A C 1
ATOM 757 O O . ALA A 1 94 ? 9.553 -7.814 8.810 1.00 48.41 94 ALA A O 1
ATOM 758 N N . ILE A 1 95 ? 8.048 -6.527 9.870 1.00 47.44 95 ILE A N 1
ATOM 759 C CA . ILE A 1 95 ? 8.962 -5.375 10.056 1.00 47.44 95 ILE A CA 1
ATOM 760 C C . ILE A 1 95 ? 9.582 -5.313 11.467 1.00 47.44 95 ILE A C 1
ATOM 762 O O . ILE A 1 95 ? 10.628 -4.700 11.665 1.00 47.44 95 ILE A O 1
ATOM 766 N N . THR A 1 96 ? 9.039 -6.036 12.448 1.00 44.38 96 THR A N 1
ATOM 767 C CA . THR A 1 96 ? 9.463 -5.954 13.862 1.00 44.38 96 THR A CA 1
ATOM 768 C C . THR A 1 96 ? 10.783 -6.658 14.209 1.00 44.38 96 THR A C 1
ATOM 770 O O . THR A 1 96 ? 11.152 -6.709 15.378 1.00 44.38 96 THR A O 1
ATOM 773 N N . ASN A 1 97 ? 11.543 -7.175 13.237 1.00 41.84 97 ASN A N 1
ATOM 774 C CA . ASN A 1 97 ? 12.851 -7.790 13.517 1.00 41.84 97 ASN A CA 1
ATOM 775 C C . ASN A 1 97 ? 14.007 -6.779 13.619 1.00 41.84 97 ASN A C 1
ATOM 777 O O . ASN A 1 97 ? 15.151 -7.178 13.834 1.00 41.84 97 ASN A O 1
ATOM 781 N N . SER A 1 98 ? 13.748 -5.477 13.484 1.00 46.16 98 SER A N 1
ATOM 782 C CA . SER A 1 98 ? 14.809 -4.472 13.524 1.00 46.16 98 SER A CA 1
ATOM 783 C C . SER A 1 98 ? 14.275 -3.089 13.883 1.00 46.16 98 SER A C 1
ATOM 785 O O . SER A 1 98 ? 13.885 -2.351 12.990 1.00 46.16 98 SER A O 1
ATOM 787 N N . THR A 1 99 ? 14.279 -2.760 15.178 1.00 39.69 99 THR A N 1
ATOM 788 C CA . THR A 1 99 ? 14.963 -1.582 15.753 1.00 39.69 99 THR A CA 1
ATOM 789 C C . THR A 1 99 ? 14.732 -1.555 17.263 1.00 39.69 99 THR A C 1
ATOM 791 O O . THR A 1 99 ? 13.676 -1.164 17.749 1.00 39.69 99 THR A O 1
ATOM 794 N N . ASN A 1 100 ? 15.761 -1.947 18.013 1.00 47.00 100 ASN A N 1
ATOM 795 C CA . ASN A 1 100 ? 15.950 -1.482 19.381 1.00 47.00 100 ASN A CA 1
ATOM 796 C C . ASN A 1 100 ? 16.049 0.055 19.357 1.00 47.00 100 ASN A C 1
ATOM 798 O O . ASN A 1 100 ? 16.902 0.572 18.639 1.00 47.00 100 ASN A O 1
ATOM 802 N N . GLY A 1 101 ? 15.275 0.776 20.175 1.00 39.97 101 GLY A N 1
ATOM 803 C CA . GLY A 1 101 ? 15.793 2.020 20.760 1.00 39.97 101 GLY A CA 1
ATOM 804 C C . GLY A 1 101 ? 14.871 3.226 20.917 1.00 39.97 101 GLY A C 1
ATOM 805 O O . GLY A 1 101 ? 15.111 3.978 21.857 1.00 39.97 101 GLY A O 1
ATOM 806 N N . ASP A 1 102 ? 13.823 3.419 20.115 1.00 39.94 102 ASP A N 1
ATOM 807 C CA . ASP A 1 102 ? 13.019 4.647 20.229 1.00 39.94 102 ASP A CA 1
ATOM 808 C C . ASP A 1 102 ? 11.735 4.419 21.023 1.00 39.94 102 ASP A C 1
ATOM 810 O O . ASP A 1 102 ? 10.728 3.907 20.540 1.00 39.94 102 ASP A O 1
ATOM 814 N N . LYS A 1 103 ? 11.787 4.827 22.296 1.00 42.78 103 LYS A N 1
ATOM 815 C CA . LYS A 1 103 ? 10.642 4.895 23.209 1.00 42.78 103 LYS A CA 1
ATOM 816 C C . LYS A 1 103 ? 9.693 6.019 22.781 1.00 42.78 103 LYS A C 1
ATOM 818 O O . LYS A 1 103 ? 9.568 7.029 23.475 1.00 42.78 103 LYS A O 1
ATOM 823 N N . ASN A 1 104 ? 9.002 5.845 21.659 1.00 45.38 104 ASN A N 1
ATOM 824 C CA . ASN A 1 104 ? 7.759 6.570 21.445 1.00 45.38 104 ASN A CA 1
ATOM 825 C C . ASN A 1 104 ? 6.727 6.046 22.460 1.00 45.38 104 ASN A C 1
ATOM 827 O O . ASN A 1 104 ? 6.599 4.836 22.632 1.00 45.38 104 ASN A O 1
ATOM 831 N N . PRO A 1 105 ? 6.002 6.926 23.172 1.00 46.88 105 PRO A N 1
ATOM 832 C CA . PRO A 1 105 ? 5.128 6.526 24.277 1.00 46.88 105 PRO A CA 1
ATOM 833 C C . PRO A 1 105 ? 3.886 5.731 23.841 1.00 46.88 105 PRO A C 1
ATOM 835 O O . PRO A 1 105 ? 3.127 5.290 24.699 1.00 46.88 105 PRO A O 1
ATOM 838 N N . ILE A 1 106 ? 3.653 5.570 22.534 1.00 51.06 106 ILE A N 1
ATOM 839 C CA . ILE A 1 106 ? 2.511 4.850 21.972 1.00 51.06 106 ILE A CA 1
ATOM 840 C C . ILE A 1 106 ? 3.038 3.951 20.856 1.00 51.06 106 ILE A C 1
ATOM 842 O O . ILE A 1 106 ? 3.301 4.416 19.748 1.00 51.06 106 ILE A O 1
ATOM 846 N N . ASP A 1 107 ? 3.215 2.672 21.169 1.00 56.03 107 ASP A N 1
ATOM 847 C CA . ASP A 1 107 ? 3.503 1.647 20.173 1.00 56.03 107 ASP A CA 1
ATOM 848 C C . ASP A 1 107 ? 2.174 1.175 19.565 1.00 56.03 107 ASP A C 1
ATOM 850 O O . ASP A 1 107 ? 1.484 0.308 20.103 1.00 56.03 107 ASP A O 1
ATOM 854 N N . PHE A 1 108 ? 1.768 1.810 18.463 1.00 54.94 108 PHE A N 1
ATOM 855 C CA . PHE A 1 108 ? 0.531 1.464 17.758 1.00 54.94 108 PHE A CA 1
ATOM 856 C C . PHE A 1 108 ? 0.539 0.030 17.211 1.00 54.94 108 PHE A C 1
ATOM 858 O O . PHE A 1 108 ? -0.539 -0.543 17.026 1.00 54.94 108 PHE A O 1
ATOM 865 N N . ASP A 1 109 ? 1.720 -0.561 17.005 1.00 55.66 109 ASP A N 1
ATOM 866 C CA . ASP A 1 109 ? 1.860 -1.933 16.519 1.00 55.66 109 ASP A CA 1
ATOM 867 C C . ASP A 1 109 ? 1.521 -2.959 17.608 1.00 55.66 109 ASP A C 1
ATOM 869 O O . ASP A 1 109 ? 1.031 -4.045 17.297 1.00 55.66 109 ASP A O 1
ATOM 873 N N . GLN A 1 110 ? 1.700 -2.600 18.884 1.00 54.34 110 GLN A N 1
ATOM 874 C CA . GLN A 1 110 ? 1.212 -3.393 20.020 1.00 54.34 110 GLN A CA 1
ATOM 875 C C . GLN A 1 110 ? -0.295 -3.224 20.251 1.00 54.34 110 GLN A C 1
ATOM 877 O O . GLN A 1 110 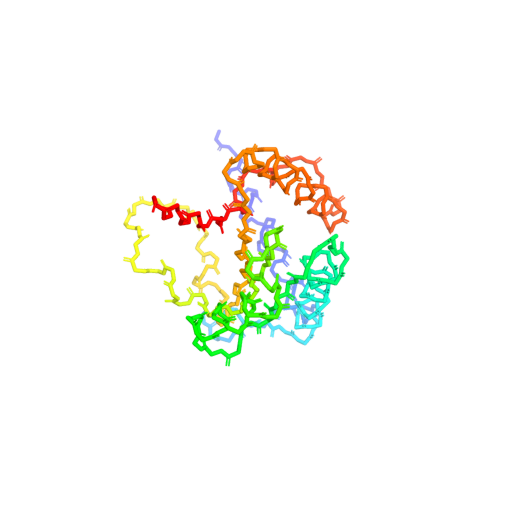? -0.947 -4.127 20.772 1.00 54.34 110 GLN A O 1
ATOM 882 N N . ILE A 1 111 ? -0.852 -2.071 19.870 1.00 56.69 111 ILE A N 1
ATOM 883 C CA . ILE A 1 111 ? -2.248 -1.708 20.147 1.00 56.69 111 ILE A CA 1
ATOM 884 C C . ILE A 1 111 ? -3.212 -2.358 19.148 1.00 56.69 111 ILE A C 1
ATOM 886 O O . ILE A 1 111 ? -4.305 -2.747 19.554 1.00 56.69 111 ILE A O 1
ATOM 890 N N . LEU A 1 112 ? -2.831 -2.477 17.869 1.00 62.97 112 LEU A N 1
ATOM 891 C CA . LEU A 1 112 ? -3.692 -2.995 16.799 1.00 62.97 112 LEU A CA 1
ATOM 892 C C . LEU A 1 112 ? -3.222 -4.363 16.299 1.00 62.97 112 LEU A C 1
ATOM 894 O O . LEU A 1 112 ? -2.308 -4.485 15.481 1.00 62.97 112 LEU A O 1
ATOM 898 N N . GLU A 1 113 ? -3.918 -5.408 16.736 1.00 62.53 113 GLU A N 1
ATOM 899 C CA . GLU A 1 113 ? -3.668 -6.769 16.273 1.00 62.53 113 GLU A CA 1
ATOM 900 C C . GLU A 1 113 ? -3.969 -6.910 14.764 1.00 62.53 113 GLU A C 1
ATOM 902 O O . GLU A 1 113 ? -4.994 -6.440 14.268 1.00 62.53 113 GLU A O 1
ATOM 907 N N . ASN A 1 114 ? -3.100 -7.610 14.024 1.00 64.00 114 ASN A N 1
ATOM 908 C CA . ASN A 1 114 ? -3.282 -7.958 12.603 1.00 64.00 114 ASN A CA 1
ATOM 909 C C . ASN A 1 114 ? -3.299 -6.784 11.608 1.00 64.00 114 ASN A C 1
ATOM 911 O O . ASN A 1 114 ? -3.950 -6.867 10.558 1.00 64.00 114 ASN A O 1
ATOM 915 N N . SER A 1 115 ? -2.553 -5.712 11.876 1.00 71.50 115 SER A N 1
ATOM 916 C CA . SER A 1 115 ? -2.354 -4.664 10.876 1.00 71.50 115 SER A CA 1
ATOM 917 C C . SER A 1 115 ? -1.688 -5.209 9.600 1.00 71.50 115 SER A C 1
ATOM 919 O O . SER A 1 115 ? -0.887 -6.153 9.603 1.00 71.50 115 SER A O 1
ATOM 921 N N . LYS A 1 116 ? -2.088 -4.629 8.466 1.00 78.75 116 LYS A N 1
ATOM 922 C CA .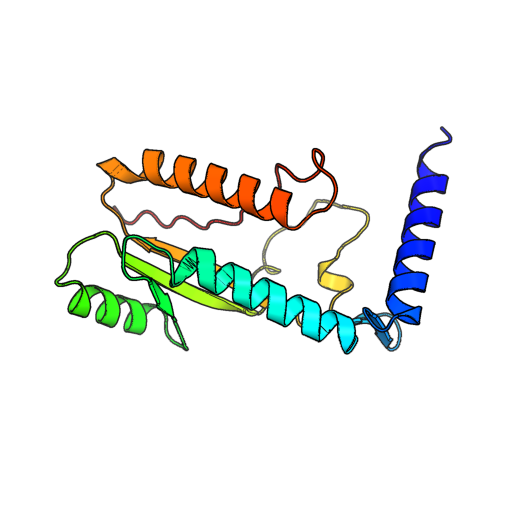 LYS A 1 116 ? -1.610 -4.977 7.125 1.00 78.75 116 LYS A CA 1
ATOM 923 C C . LYS A 1 116 ? -0.937 -3.763 6.509 1.00 78.75 116 LYS A C 1
ATOM 925 O O . LYS A 1 116 ? -1.455 -2.653 6.600 1.00 78.75 116 LYS A O 1
ATOM 930 N N . ILE A 1 117 ? 0.180 -3.995 5.841 1.00 84.06 117 ILE A N 1
ATOM 931 C CA . ILE A 1 117 ? 0.952 -2.980 5.138 1.00 84.06 117 ILE A CA 1
ATOM 932 C C . ILE A 1 117 ? 0.663 -3.110 3.650 1.00 84.06 117 ILE A C 1
ATOM 934 O O . ILE A 1 117 ? 0.778 -4.189 3.075 1.00 84.06 117 ILE A O 1
ATOM 938 N N . LEU A 1 118 ? 0.294 -1.997 3.022 1.00 88.19 118 LEU A N 1
ATOM 939 C CA . LEU A 1 118 ? 0.133 -1.907 1.575 1.00 88.19 118 LEU A CA 1
ATOM 940 C C . LEU A 1 118 ? 1.441 -1.382 0.978 1.00 88.19 118 LEU A C 1
ATOM 942 O O . LEU A 1 118 ? 1.796 -0.219 1.183 1.00 88.19 118 LEU A O 1
ATOM 946 N N . SER A 1 119 ? 2.158 -2.239 0.259 1.00 89.62 119 SER A N 1
ATOM 947 C CA . SER A 1 119 ? 3.449 -1.935 -0.361 1.00 89.62 119 SER A CA 1
ATOM 948 C C . SER A 1 119 ? 3.312 -1.895 -1.881 1.00 89.62 119 SER A C 1
ATOM 950 O O . SER A 1 119 ? 2.481 -2.583 -2.472 1.00 89.62 119 SER A O 1
ATOM 952 N N . CYS A 1 120 ? 4.107 -1.045 -2.526 1.00 91.25 120 CYS A N 1
ATOM 953 C CA . CYS A 1 120 ? 4.190 -0.970 -3.978 1.00 91.25 120 CYS A CA 1
ATOM 954 C C . CYS A 1 120 ? 5.619 -0.636 -4.394 1.00 91.25 120 CYS A C 1
ATOM 956 O O . CYS A 1 120 ? 6.119 0.455 -4.113 1.00 91.25 120 CYS A O 1
ATOM 958 N N . VAL A 1 121 ? 6.245 -1.555 -5.120 1.00 92.00 121 VAL A N 1
ATOM 959 C CA . VAL A 1 121 ? 7.573 -1.404 -5.712 1.00 92.00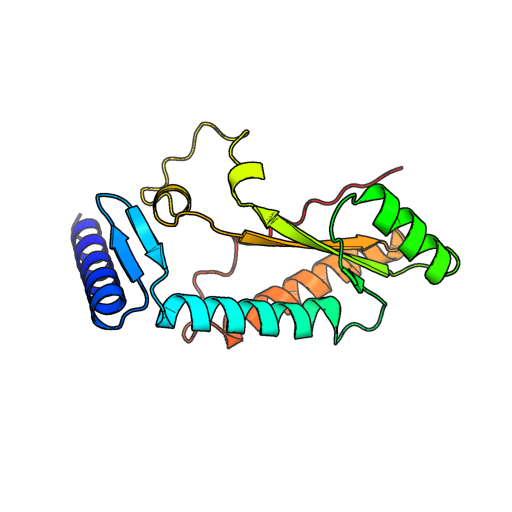 121 VAL A CA 1
ATOM 960 C C . VAL A 1 121 ? 7.398 -1.019 -7.174 1.00 92.00 121 VAL A C 1
ATOM 962 O O . VAL A 1 121 ? 6.662 -1.673 -7.903 1.00 92.00 121 VAL A O 1
ATOM 965 N N . THR A 1 122 ? 8.045 0.057 -7.616 1.00 92.88 122 THR A N 1
ATOM 966 C CA . THR A 1 122 ? 8.027 0.477 -9.027 1.00 92.88 122 THR A CA 1
ATOM 967 C C . THR A 1 122 ? 9.413 0.307 -9.628 1.00 92.88 122 THR A C 1
ATOM 969 O O . THR A 1 122 ? 10.398 0.742 -9.036 1.00 92.88 122 THR A O 1
ATOM 972 N N . PHE A 1 123 ? 9.477 -0.301 -10.807 1.00 92.81 123 PHE A N 1
ATOM 973 C CA . PHE A 1 123 ? 10.682 -0.472 -11.604 1.00 92.81 123 PHE A CA 1
ATOM 974 C C . PHE A 1 123 ? 10.696 0.576 -12.709 1.00 92.81 123 PHE A C 1
ATOM 976 O O . PHE A 1 123 ? 9.747 0.680 -13.486 1.00 92.81 123 PHE A O 1
ATOM 983 N N . LEU A 1 124 ? 11.769 1.356 -12.774 1.00 93.31 124 LEU A N 1
ATOM 984 C CA . LEU A 1 124 ? 11.916 2.467 -13.704 1.00 93.31 124 LEU A CA 1
ATOM 985 C C . LEU A 1 124 ? 13.384 2.669 -14.102 1.00 93.31 124 LEU A C 1
ATOM 987 O O . LEU A 1 124 ? 14.273 2.210 -13.378 1.00 93.31 124 LEU A O 1
ATOM 991 N N . PRO A 1 125 ? 13.662 3.360 -15.223 1.00 92.19 125 PRO A N 1
ATOM 992 C CA . PRO A 1 125 ? 15.023 3.719 -15.597 1.00 92.19 125 PRO A CA 1
ATOM 993 C C . PRO A 1 125 ? 15.677 4.600 -14.528 1.00 92.19 125 PRO A C 1
ATOM 995 O O . PRO A 1 125 ? 15.035 5.470 -13.931 1.00 92.19 125 PRO A O 1
ATOM 998 N N . SER A 1 126 ? 16.983 4.423 -14.321 1.00 90.25 126 SER A N 1
ATOM 999 C CA . SER A 1 126 ? 17.749 5.202 -13.340 1.00 90.25 126 SER A CA 1
ATOM 1000 C C . SER A 1 126 ? 17.661 6.713 -13.584 1.00 90.25 126 SER A C 1
ATOM 1002 O O . SER A 1 126 ? 17.580 7.477 -12.622 1.00 90.25 126 SER A O 1
ATOM 1004 N N . SER A 1 127 ? 17.578 7.136 -14.848 1.00 92.75 127 SER A N 1
ATOM 1005 C CA . SER A 1 127 ? 17.410 8.535 -15.266 1.00 92.75 127 SER A CA 1
ATOM 1006 C C . SER A 1 127 ? 16.128 9.196 -14.748 1.00 92.75 127 SER A C 1
ATOM 1008 O O . SER A 1 127 ? 16.096 10.413 -14.578 1.00 92.75 127 SER A O 1
ATOM 1010 N N . GLU A 1 128 ? 15.072 8.424 -14.481 1.00 90.88 128 GLU A N 1
ATOM 1011 C CA . GLU A 1 128 ? 13.768 8.948 -14.049 1.00 90.88 128 GLU A CA 1
ATOM 1012 C C . GLU A 1 128 ? 13.524 8.792 -12.542 1.00 90.88 128 GLU A C 1
ATOM 1014 O O . GLU A 1 128 ? 12.608 9.415 -11.999 1.00 90.88 128 GLU A O 1
ATOM 1019 N N . SER A 1 129 ? 14.366 8.009 -11.857 1.00 89.62 129 SER A N 1
ATOM 1020 C CA . SER A 1 129 ? 14.220 7.617 -10.447 1.00 89.62 129 SER A CA 1
ATOM 1021 C C . SER A 1 129 ? 13.945 8.786 -9.499 1.00 89.62 129 SER A C 1
ATOM 1023 O O . SER A 1 129 ? 12.931 8.796 -8.797 1.00 89.62 129 SER A O 1
ATOM 1025 N N . THR A 1 130 ? 14.788 9.816 -9.528 1.00 92.12 130 THR A N 1
ATOM 1026 C CA . THR A 1 130 ? 14.670 10.988 -8.649 1.00 92.12 130 THR A CA 1
ATOM 1027 C C . THR A 1 130 ? 13.397 11.788 -8.918 1.00 92.12 130 THR A C 1
ATOM 1029 O O . THR A 1 130 ? 12.690 12.188 -7.989 1.00 92.12 130 THR A O 1
ATOM 1032 N N . ARG A 1 131 ? 13.062 12.008 -10.196 1.00 92.81 131 ARG A N 1
ATOM 1033 C CA . ARG A 1 131 ? 11.851 12.746 -10.585 1.00 92.81 131 ARG A CA 1
ATOM 1034 C C . ARG A 1 131 ? 10.602 11.997 -10.130 1.00 92.81 131 ARG A C 1
ATOM 1036 O O . ARG A 1 131 ? 9.712 12.603 -9.528 1.00 92.81 131 ARG A O 1
ATOM 1043 N N . PHE A 1 132 ? 10.563 10.694 -10.387 1.00 90.31 132 PHE A N 1
ATOM 1044 C CA . PHE A 1 132 ? 9.465 9.827 -9.988 1.00 90.31 132 PHE A CA 1
ATOM 1045 C C . PHE A 1 132 ? 9.304 9.784 -8.465 1.00 90.31 132 PHE A C 1
ATOM 1047 O O . PHE A 1 132 ? 8.192 9.942 -7.963 1.00 90.31 132 PHE A O 1
ATOM 1054 N N . PHE A 1 133 ? 10.407 9.671 -7.719 1.00 89.94 133 PHE A N 1
ATOM 1055 C CA . PHE A 1 133 ? 10.396 9.704 -6.257 1.00 89.94 133 PHE A CA 1
ATOM 1056 C C . PHE A 1 133 ? 9.740 10.981 -5.717 1.00 89.94 133 PHE A C 1
ATOM 1058 O O . PHE A 1 133 ? 8.809 10.914 -4.909 1.00 89.94 133 PHE A O 1
ATOM 1065 N N . HIS A 1 134 ? 10.153 12.155 -6.202 1.00 91.19 134 HIS A N 1
ATOM 1066 C CA . HIS A 1 134 ? 9.561 13.419 -5.760 1.00 91.19 134 HIS A CA 1
ATOM 1067 C C . HIS A 1 134 ? 8.090 13.562 -6.161 1.00 91.19 134 HIS A C 1
ATOM 1069 O O . HIS A 1 134 ? 7.293 14.104 -5.386 1.00 91.19 134 HIS A O 1
ATOM 1075 N N . GLN A 1 135 ? 7.707 13.072 -7.343 1.00 90.69 135 GLN A N 1
ATOM 1076 C CA . GLN A 1 135 ? 6.310 13.041 -7.771 1.00 90.69 135 GLN A CA 1
ATOM 1077 C C . GLN A 1 135 ? 5.474 12.161 -6.837 1.00 90.69 135 GLN A C 1
ATOM 1079 O O . GLN A 1 135 ? 4.434 12.608 -6.345 1.00 90.69 135 GLN A O 1
ATOM 1084 N N . LEU A 1 136 ? 5.957 10.959 -6.520 1.00 88.56 136 LEU A N 1
ATOM 1085 C CA . LEU A 1 136 ? 5.292 10.033 -5.613 1.00 88.56 136 LEU A CA 1
ATOM 1086 C C . LEU A 1 136 ? 5.161 10.627 -4.204 1.00 88.56 136 LEU A C 1
ATOM 1088 O O . LEU A 1 136 ? 4.080 10.592 -3.618 1.00 88.56 136 LEU A O 1
ATOM 1092 N N . GLN A 1 137 ? 6.217 11.258 -3.686 1.00 88.88 137 GLN A N 1
ATOM 1093 C CA . GLN A 1 137 ? 6.199 11.923 -2.381 1.00 88.88 137 GLN A CA 1
ATOM 1094 C C . GLN A 1 137 ? 5.175 13.071 -2.329 1.00 88.88 137 GLN A C 1
ATOM 1096 O O . GLN A 1 137 ? 4.511 13.280 -1.311 1.00 88.88 137 GLN A O 1
ATOM 1101 N N . ARG A 1 138 ? 5.031 13.849 -3.411 1.00 88.81 138 ARG A N 1
ATOM 1102 C CA . ARG A 1 138 ? 4.000 14.899 -3.511 1.00 88.81 138 ARG A CA 1
ATOM 1103 C C . ARG A 1 138 ? 2.600 14.293 -3.543 1.00 88.81 138 ARG A C 1
ATOM 1105 O O . ARG A 1 138 ? 1.759 14.707 -2.753 1.00 88.81 138 ARG A O 1
ATOM 1112 N N . GLN A 1 139 ? 2.375 13.286 -4.387 1.00 87.50 139 GLN A N 1
ATOM 1113 C CA . GLN A 1 139 ? 1.085 12.598 -4.499 1.00 87.50 139 GLN A CA 1
ATOM 1114 C C . GLN A 1 139 ? 0.644 11.991 -3.163 1.00 87.50 139 GLN A C 1
ATOM 1116 O O . GLN A 1 139 ? -0.497 12.186 -2.756 1.00 87.50 139 GLN A O 1
ATOM 1121 N N . ARG A 1 140 ? 1.551 11.322 -2.439 1.00 86.44 140 ARG A N 1
ATOM 1122 C CA . ARG A 1 140 ? 1.251 10.735 -1.123 1.00 86.44 140 ARG A CA 1
ATOM 1123 C C . ARG A 1 140 ? 0.903 11.784 -0.077 1.00 86.44 140 ARG A C 1
ATOM 1125 O O . ARG A 1 140 ? -0.074 11.605 0.641 1.00 86.44 140 ARG A O 1
ATOM 1132 N N . ARG A 1 141 ? 1.646 12.894 -0.023 1.00 85.44 141 ARG A N 1
ATOM 1133 C CA . ARG A 1 141 ? 1.323 14.008 0.881 1.00 85.44 141 ARG A CA 1
ATOM 1134 C C . ARG A 1 141 ? -0.037 14.619 0.563 1.00 85.44 141 ARG A C 1
ATOM 1136 O O . ARG A 1 141 ? -0.809 14.866 1.479 1.00 85.44 141 ARG A O 1
ATOM 1143 N N . THR A 1 142 ? -0.346 14.849 -0.711 1.00 85.31 142 THR A N 1
ATOM 1144 C CA . THR A 1 142 ? -1.659 15.371 -1.118 1.00 85.31 142 THR A CA 1
ATOM 1145 C C . THR A 1 142 ? -2.779 14.398 -0.767 1.00 85.31 142 THR A C 1
ATOM 1147 O O . THR A 1 142 ? -3.788 14.822 -0.218 1.00 85.31 142 THR A O 1
ATOM 1150 N N . TRP A 1 143 ? -2.590 13.103 -1.017 1.00 84.12 143 TRP A N 1
ATOM 1151 C CA . TRP A 1 143 ? -3.587 12.089 -0.687 1.00 84.12 143 TRP A CA 1
ATOM 1152 C C . TRP A 1 143 ? -3.886 12.036 0.812 1.00 84.12 143 TRP A C 1
ATOM 1154 O O . TRP A 1 143 ? -5.045 12.143 1.204 1.00 84.12 143 TRP A O 1
ATOM 1164 N N . TRP A 1 144 ? -2.852 11.974 1.656 1.00 82.62 144 TRP A N 1
ATOM 1165 C CA . TRP A 1 144 ? -3.046 11.974 3.106 1.00 82.62 144 TRP A CA 1
ATOM 1166 C C . TRP A 1 144 ? -3.783 13.219 3.599 1.00 82.62 144 TRP A C 1
ATOM 1168 O O . TRP A 1 144 ? -4.636 13.101 4.469 1.00 82.62 144 TRP A O 1
ATOM 1178 N N . ARG A 1 145 ? -3.537 14.384 2.990 1.00 82.12 145 ARG A N 1
ATOM 1179 C CA . ARG A 1 145 ? -4.252 15.630 3.310 1.00 82.12 145 ARG A CA 1
ATOM 1180 C C . ARG A 1 145 ? -5.729 15.611 2.938 1.00 82.12 145 ARG A C 1
ATOM 1182 O O . ARG A 1 145 ? -6.503 16.277 3.608 1.00 82.12 145 ARG A O 1
ATOM 1189 N N . ILE A 1 146 ? -6.111 14.902 1.876 1.00 80.25 146 ILE A N 1
ATOM 1190 C CA . ILE A 1 146 ? -7.522 14.743 1.489 1.00 80.25 146 ILE A CA 1
ATOM 1191 C C . ILE A 1 146 ? -8.241 13.850 2.507 1.00 80.25 146 ILE A C 1
ATOM 1193 O O . ILE A 1 146 ? -9.384 14.115 2.862 1.00 80.25 146 ILE A O 1
ATOM 1197 N N . VAL A 1 147 ? -7.561 12.807 2.988 1.00 74.25 147 VAL A N 1
ATOM 1198 C CA . VAL A 1 147 ? -8.128 11.832 3.931 1.00 74.25 147 VAL A CA 1
ATOM 1199 C C . VAL A 1 147 ? -8.163 12.370 5.369 1.00 74.25 147 VAL A C 1
ATOM 1201 O O . VAL A 1 147 ? -9.087 12.062 6.120 1.00 74.25 147 VAL A O 1
ATOM 1204 N N . SER A 1 148 ? -7.190 13.190 5.776 1.00 73.62 148 SER A N 1
ATOM 1205 C CA . SER A 1 148 ? -7.152 13.805 7.105 1.00 73.62 148 SER A CA 1
ATOM 1206 C C . SER A 1 148 ? -7.889 15.147 7.110 1.00 73.62 148 SER A C 1
ATOM 1208 O O . SER A 1 148 ? -7.449 16.090 6.458 1.00 73.62 148 SER A O 1
ATOM 1210 N N . ILE A 1 149 ? -8.946 15.293 7.911 1.00 62.69 149 ILE A N 1
ATOM 1211 C CA . ILE A 1 149 ? -9.738 16.540 8.001 1.00 62.69 149 ILE A CA 1
ATOM 1212 C C . ILE A 1 149 ? -8.942 17.740 8.595 1.00 62.69 149 ILE A C 1
ATOM 1214 O O . ILE A 1 149 ? -9.451 18.853 8.646 1.00 62.69 149 ILE A O 1
ATOM 1218 N N . PHE A 1 150 ? -7.660 17.594 8.962 1.00 44.50 150 PHE A N 1
ATOM 1219 C CA . PHE A 1 150 ? -6.796 18.694 9.426 1.00 44.50 150 PHE A CA 1
ATOM 1220 C C . PHE A 1 150 ? -5.315 18.462 9.051 1.00 44.50 150 PHE A C 1
ATOM 1222 O O . PHE A 1 150 ? -4.804 17.353 9.173 1.00 44.50 150 PHE A O 1
ATOM 1229 N N . ASN A 1 151 ? -4.603 19.511 8.623 1.00 43.06 151 ASN A N 1
ATOM 1230 C CA . ASN A 1 151 ? -3.222 19.482 8.101 1.00 43.06 151 ASN A CA 1
ATOM 1231 C C . ASN A 1 151 ? -2.436 20.630 8.772 1.00 43.06 151 ASN A C 1
ATOM 1233 O O . ASN A 1 151 ? -2.861 21.776 8.613 1.00 43.06 151 ASN A O 1
ATOM 1237 N N . PRO A 1 152 ? -1.372 20.372 9.573 1.00 44.03 152 PRO A N 1
ATOM 1238 C CA . PRO A 1 152 ? -0.034 20.156 8.998 1.00 44.03 152 PRO A CA 1
ATOM 1239 C C . PRO A 1 152 ? 0.892 19.134 9.710 1.00 44.03 152 PRO A C 1
ATOM 1241 O O . PRO A 1 152 ? 2.055 19.028 9.331 1.00 44.03 152 PRO A O 1
ATOM 1244 N N . VAL A 1 153 ? 0.441 18.381 10.724 1.00 47.81 153 VAL A N 1
ATOM 1245 C CA . VAL A 1 153 ? 1.361 17.668 11.649 1.00 47.81 153 VAL A CA 1
ATOM 1246 C C . VAL A 1 153 ? 1.935 16.339 11.112 1.00 47.81 153 VAL A C 1
ATOM 1248 O O . VAL A 1 153 ? 3.027 15.955 11.507 1.00 47.81 153 VAL A O 1
ATOM 1251 N N . TYR A 1 154 ? 1.289 15.657 10.160 1.00 42.44 154 TYR A N 1
ATOM 1252 C CA . TYR A 1 154 ? 1.682 14.289 9.752 1.00 42.44 154 TYR A CA 1
ATOM 1253 C C . TYR A 1 154 ? 2.518 14.198 8.463 1.00 42.44 154 TYR A C 1
ATOM 1255 O O . TYR A 1 154 ? 2.532 13.174 7.785 1.00 42.44 154 TYR A O 1
ATOM 1263 N N . ALA A 1 155 ? 3.211 15.270 8.075 1.00 35.53 155 ALA A N 1
ATOM 1264 C CA . ALA A 1 155 ? 3.862 15.342 6.765 1.00 35.53 155 ALA A CA 1
ATOM 1265 C C . ALA A 1 155 ? 5.173 14.536 6.620 1.00 35.53 155 ALA A C 1
ATOM 1267 O O . ALA A 1 155 ? 5.722 14.544 5.514 1.00 35.53 155 ALA A O 1
ATOM 1268 N N . VAL A 1 156 ? 5.684 13.882 7.676 1.00 35.47 156 VAL A N 1
ATOM 1269 C CA . VAL A 1 156 ? 7.062 13.348 7.671 1.00 35.47 156 VAL A CA 1
ATOM 1270 C C . VAL A 1 156 ? 7.180 11.815 7.749 1.00 35.47 156 VAL A C 1
ATOM 1272 O O . VAL A 1 156 ? 7.999 11.287 7.009 1.00 35.47 156 VAL A O 1
ATOM 1275 N N . ASP A 1 157 ? 6.340 11.061 8.469 1.00 34.81 157 ASP A N 1
ATOM 1276 C CA . ASP A 1 157 ? 6.806 9.733 8.945 1.00 34.81 157 ASP A CA 1
ATOM 1277 C C . ASP A 1 157 ? 6.046 8.463 8.521 1.00 34.81 157 ASP A C 1
ATOM 1279 O O . ASP A 1 157 ? 6.188 7.430 9.161 1.00 34.81 157 ASP A O 1
ATOM 1283 N N . ILE A 1 158 ? 5.296 8.441 7.413 1.00 37.50 158 ILE A N 1
ATOM 1284 C CA . ILE A 1 158 ? 4.801 7.151 6.870 1.00 37.50 158 ILE A CA 1
ATOM 1285 C C . ILE A 1 158 ? 5.085 7.056 5.373 1.00 37.50 158 ILE A C 1
ATOM 1287 O O . ILE A 1 158 ? 4.197 7.096 4.519 1.00 37.50 158 ILE A O 1
ATOM 1291 N N . VAL A 1 159 ? 6.372 6.950 5.049 1.00 31.61 159 VAL A N 1
ATOM 1292 C CA . VAL A 1 159 ? 6.855 6.501 3.741 1.00 31.61 159 VAL A CA 1
ATOM 1293 C C . VAL A 1 159 ? 7.990 5.504 3.978 1.00 31.61 159 VAL A C 1
ATOM 1295 O O . VAL A 1 159 ? 9.153 5.794 3.721 1.00 31.61 159 VAL A O 1
ATOM 1298 N N . HIS A 1 160 ? 7.663 4.300 4.453 1.00 31.09 160 HIS A N 1
ATOM 1299 C CA . HIS A 1 160 ? 8.556 3.157 4.257 1.00 31.09 160 HIS A CA 1
ATOM 1300 C C . HIS A 1 160 ? 8.471 2.736 2.783 1.00 31.09 160 HIS A C 1
ATOM 1302 O O . HIS A 1 160 ? 7.721 1.842 2.402 1.00 31.09 160 HIS A O 1
ATOM 1308 N N . LEU A 1 161 ? 9.211 3.448 1.930 1.00 32.97 161 LEU A N 1
ATOM 1309 C CA . LEU A 1 161 ? 9.565 2.990 0.589 1.00 32.97 161 LEU A CA 1
ATOM 1310 C C . LEU A 1 161 ? 10.937 2.325 0.688 1.00 32.97 161 LEU A C 1
ATOM 1312 O O . LEU A 1 161 ? 11.959 3.002 0.787 1.00 32.97 161 LEU A O 1
ATOM 1316 N N . VAL A 1 162 ? 10.957 0.994 0.672 1.00 26.20 162 VAL A N 1
ATOM 1317 C CA . VAL A 1 162 ? 12.194 0.231 0.489 1.00 26.20 162 VAL A CA 1
ATOM 1318 C C . VAL A 1 162 ? 12.565 0.316 -0.991 1.00 26.20 162 VAL A C 1
ATOM 1320 O O . VAL A 1 162 ? 11.930 -0.306 -1.839 1.00 26.20 162 VAL A O 1
ATOM 1323 N N . PHE A 1 163 ? 13.583 1.114 -1.310 1.00 26.72 163 PHE A N 1
ATOM 1324 C CA . PHE A 1 163 ? 14.223 1.101 -2.623 1.00 26.72 163 PHE A CA 1
ATOM 1325 C C . PHE A 1 163 ? 15.315 0.032 -2.632 1.00 26.72 163 PHE A C 1
ATOM 1327 O O . PHE A 1 163 ? 16.289 0.132 -1.890 1.00 26.72 163 PHE A O 1
ATOM 1334 N N . SER A 1 164 ? 15.174 -0.979 -3.491 1.00 23.16 164 SER A N 1
ATOM 1335 C CA . SER A 1 164 ? 16.283 -1.861 -3.854 1.00 23.16 164 SER A CA 1
ATOM 1336 C C . SER A 1 164 ? 16.846 -1.392 -5.192 1.00 23.16 164 SER A C 1
ATOM 1338 O O . SER A 1 164 ? 16.182 -1.489 -6.223 1.00 23.16 164 SER A O 1
ATOM 1340 N N . PHE A 1 165 ? 18.055 -0.833 -5.167 1.00 25.19 165 PHE A N 1
ATOM 1341 C CA . PHE A 1 165 ? 18.828 -0.549 -6.371 1.00 25.19 165 PHE A CA 1
ATOM 1342 C C . PHE A 1 165 ? 19.697 -1.769 -6.674 1.00 25.19 165 PHE A C 1
ATOM 1344 O O . PHE A 1 165 ? 20.697 -2.005 -5.997 1.00 25.19 165 PHE A O 1
ATOM 1351 N N . THR A 1 166 ? 19.335 -2.550 -7.687 1.00 25.11 166 THR A N 1
ATOM 1352 C CA . THR A 1 166 ? 20.274 -3.499 -8.295 1.00 25.11 166 THR A CA 1
ATOM 1353 C C . THR A 1 166 ? 21.110 -2.754 -9.332 1.00 25.11 166 THR A C 1
ATOM 1355 O O . THR A 1 166 ? 20.542 -2.143 -10.239 1.00 25.11 166 THR A O 1
ATOM 1358 N N . LYS A 1 167 ? 22.435 -2.768 -9.135 1.00 25.80 167 LYS A N 1
ATOM 1359 C CA . LYS A 1 167 ? 23.452 -2.289 -10.086 1.00 25.80 167 LYS A CA 1
ATOM 1360 C C . LYS A 1 167 ? 23.379 -3.022 -11.420 1.00 25.80 167 LYS A C 1
ATOM 1362 O O . LYS A 1 167 ? 23.050 -4.229 -11.398 1.00 25.80 167 LYS A O 1
#